Protein AF-A0A672PQK2-F1 (afdb_monomer)

Foldseek 3Di:
DAEEAEADDDDDCPVVVVLQQPVHFDADPVRHTDQARHYQYHHCVVCPVPDPVVVVCSRCVCVVVRVVSVCVVVVNDPDDPDPPPDDDDDDDDDD

Mean predicted aligned error: 8.92 Å

Nearest PDB structures (foldseek):
  5auq-assembly1_H  TM=3.010E-01  e=3.311E+00  Thermococcus kodakarensis KOD1

pLDDT: mean 86.36, std 15.59, range [38.84, 96.81]

InterPro domains:
  IPR010734 Copine, C-terminal [PF07002] (1-78)
  IPR045052 Copine [PTHR10857] (1-81)

Secondary structure (DSSP, 8-state):
--EEEEE-SSS--HHHHHTT-TTS--B-TT-PBPSS--EEEEEGGGGTTS-HHHHHHHHTSSHHHHHHHHHHHTT-PPPP---------------

Solvent-accessible surface area (backbone atoms only — not comparable to full-atom values): 6314 Å² total; per-residue (Å²): 134,77,46,74,47,75,44,75,76,85,73,91,54,68,74,48,58,65,56,32,34,84,94,44,83,53,56,46,101,85,64,50,65,59,93,64,71,42,37,43,60,40,63,49,63,84,39,74,88,50,55,71,65,60,49,49,51,62,68,49,59,56,55,66,57,42,51,51,54,50,32,60,77,65,72,52,73,82,80,74,80,77,80,87,75,79,82,83,88,78,87,89,86,90,133

Structure (mmCIF, N/CA/C/O backbone):
data_AF-A0A672PQK2-F1
#
_entry.id   AF-A0A672PQK2-F1
#
loop_
_atom_site.group_PDB
_atom_site.id
_atom_site.type_symbol
_atom_site.label_atom_id
_atom_site.label_alt_id
_atom_site.label_comp_id
_atom_site.label_asym_id
_atom_site.label_entity_id
_atom_site.label_seq_id
_atom_site.pdbx_PDB_ins_code
_atom_site.Cartn_x
_atom_site.Cartn_y
_atom_site.Cartn_z
_atom_site.occupancy
_atom_site.B_iso_or_equiv
_atom_site.auth_seq_id
_atom_site.auth_comp_id
_atom_site.auth_asym_id
_atom_site.auth_atom_id
_atom_site.pdbx_PDB_model_num
ATOM 1 N N . MET A 1 1 ? 6.675 5.773 -6.500 1.00 90.88 1 MET A N 1
ATOM 2 C CA . MET A 1 1 ? 5.385 6.189 -5.913 1.00 90.88 1 MET A CA 1
ATOM 3 C C . MET A 1 1 ? 4.767 4.979 -5.243 1.00 90.88 1 MET A C 1
ATOM 5 O O . MET A 1 1 ? 4.863 3.903 -5.831 1.00 90.88 1 MET A O 1
ATOM 9 N N . SER A 1 2 ? 4.191 5.203 -4.063 1.00 94.62 2 SER A N 1
ATOM 10 C CA . SER A 1 2 ? 3.540 4.238 -3.170 1.00 94.62 2 SER A CA 1
ATOM 11 C C . SER A 1 2 ? 2.258 4.877 -2.638 1.00 94.62 2 SER A C 1
ATOM 13 O O . SER A 1 2 ? 2.252 6.087 -2.396 1.00 94.62 2 SER A O 1
ATOM 15 N N . ILE A 1 3 ? 1.189 4.100 -2.498 1.00 95.19 3 ILE A N 1
ATOM 16 C CA . ILE A 1 3 ? -0.150 4.552 -2.117 1.00 95.19 3 ILE A CA 1
ATOM 17 C C . ILE A 1 3 ? -0.623 3.704 -0.941 1.00 95.19 3 ILE A C 1
ATOM 19 O O . ILE A 1 3 ? -0.529 2.483 -0.965 1.00 95.19 3 ILE A O 1
ATOM 23 N N . ILE A 1 4 ? -1.165 4.363 0.077 1.00 96.25 4 ILE A N 1
ATOM 24 C CA . ILE A 1 4 ? -1.841 3.710 1.196 1.00 96.25 4 ILE A CA 1
ATOM 25 C C . ILE A 1 4 ? -3.299 4.153 1.162 1.00 96.25 4 ILE A C 1
ATOM 27 O O . ILE A 1 4 ? -3.582 5.354 1.137 1.00 96.25 4 ILE A O 1
ATOM 31 N N . ILE A 1 5 ? -4.216 3.192 1.192 1.00 95.88 5 ILE A N 1
ATOM 32 C CA . ILE A 1 5 ? -5.656 3.425 1.257 1.00 95.88 5 ILE A CA 1
ATOM 33 C C . ILE A 1 5 ? -6.151 2.952 2.623 1.00 95.88 5 ILE A C 1
ATOM 35 O O . ILE A 1 5 ? -6.060 1.774 2.957 1.00 95.88 5 ILE A O 1
ATOM 39 N N . VAL A 1 6 ? -6.701 3.874 3.416 1.00 96.00 6 VAL A N 1
ATOM 40 C CA . VAL A 1 6 ? -7.268 3.557 4.734 1.00 96.00 6 VAL A CA 1
ATOM 41 C C . VAL A 1 6 ? -8.790 3.607 4.666 1.00 96.00 6 VAL A C 1
ATOM 43 O O . VAL A 1 6 ? -9.383 4.671 4.488 1.00 96.00 6 VAL A O 1
ATOM 46 N N . GLY A 1 7 ? -9.432 2.453 4.835 1.00 96.38 7 GLY A N 1
ATOM 47 C CA . GLY A 1 7 ? -10.887 2.333 4.850 1.00 96.38 7 GLY A CA 1
ATOM 48 C C . GLY A 1 7 ? -11.475 2.660 6.224 1.00 96.38 7 GLY A C 1
ATOM 49 O O . GLY A 1 7 ? -11.234 1.937 7.192 1.00 96.38 7 GLY A O 1
ATOM 50 N N . VAL A 1 8 ? -12.294 3.711 6.321 1.00 96.06 8 VAL A N 1
ATOM 51 C CA . VAL A 1 8 ? -12.994 4.112 7.558 1.00 96.06 8 VAL A CA 1
ATOM 52 C C . VAL A 1 8 ? -14.497 3.838 7.436 1.00 96.06 8 VAL A C 1
ATOM 54 O O . VAL A 1 8 ? -15.071 3.922 6.354 1.00 96.06 8 VAL A O 1
ATOM 57 N N . GLY A 1 9 ? -15.152 3.510 8.551 1.00 95.88 9 GLY A N 1
ATOM 58 C CA . GLY A 1 9 ? -16.579 3.176 8.582 1.00 95.88 9 GLY A CA 1
ATO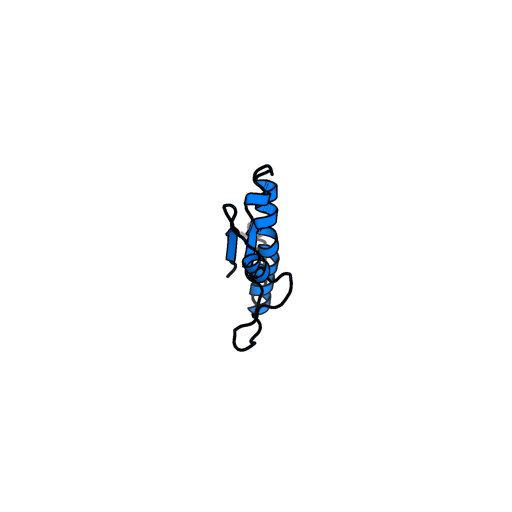M 59 C C . GLY A 1 9 ? -16.849 1.689 8.350 1.00 95.88 9 GLY A C 1
ATOM 60 O O . GLY A 1 9 ? -15.970 0.859 8.581 1.00 95.88 9 GLY A O 1
ATOM 61 N N . ASN A 1 10 ? -18.082 1.370 7.942 1.00 96.00 10 ASN A N 1
ATOM 62 C CA . ASN A 1 10 ? -18.617 0.002 7.894 1.00 96.00 10 ASN A CA 1
ATOM 63 C C . ASN A 1 10 ? -19.028 -0.467 6.479 1.00 96.00 10 ASN A C 1
ATOM 65 O O . ASN A 1 10 ? -19.778 -1.430 6.364 1.00 96.00 10 ASN A O 1
ATOM 69 N N . ALA A 1 11 ? -18.565 0.196 5.413 1.00 96.38 11 ALA A N 1
ATOM 70 C CA . ALA A 1 11 ? -18.843 -0.216 4.030 1.00 96.38 11 ALA A CA 1
ATOM 71 C C . ALA A 1 11 ? -18.285 -1.622 3.704 1.00 96.38 11 ALA A C 1
ATOM 73 O O . ALA A 1 11 ? -17.533 -2.197 4.491 1.00 96.38 11 ALA A O 1
ATOM 74 N N . ASP A 1 12 ? -18.625 -2.182 2.550 1.00 95.31 12 ASP A N 1
ATOM 75 C CA . ASP A 1 12 ? -17.914 -3.352 2.029 1.00 95.31 12 ASP A CA 1
ATOM 76 C C . ASP A 1 12 ? -16.596 -2.896 1.378 1.00 95.31 12 ASP A C 1
ATOM 78 O O . ASP A 1 12 ? -16.575 -1.909 0.644 1.00 95.31 12 ASP A O 1
ATOM 82 N N . PHE A 1 13 ? -15.495 -3.573 1.701 1.00 94.94 13 PHE A N 1
ATOM 83 C CA . PHE A 1 13 ? -14.149 -3.261 1.214 1.00 94.94 13 PHE A CA 1
ATOM 84 C C . PHE A 1 13 ? -13.531 -4.401 0.397 1.00 94.94 13 PHE A C 1
ATOM 86 O O . PHE A 1 13 ? -12.332 -4.364 0.137 1.00 94.94 13 PHE A O 1
ATOM 93 N N . THR A 1 14 ? -14.329 -5.384 -0.027 1.00 91.56 14 THR A N 1
ATOM 94 C CA . THR A 1 14 ? -13.861 -6.524 -0.831 1.00 91.56 14 THR A CA 1
ATOM 95 C C . THR A 1 14 ? -13.039 -6.068 -2.044 1.00 91.56 14 THR A C 1
ATOM 97 O O . THR A 1 14 ? -11.910 -6.510 -2.228 1.00 91.56 14 THR A O 1
ATOM 100 N N . ASP A 1 15 ? -13.522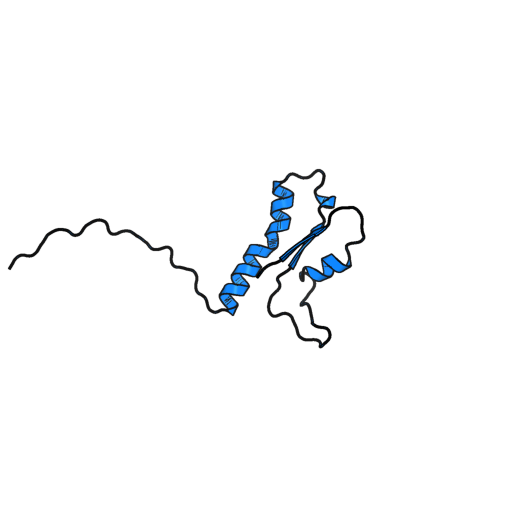 -5.082 -2.805 1.00 90.31 15 ASP A N 1
ATOM 101 C CA . ASP A 1 15 ? -12.794 -4.564 -3.974 1.00 90.31 15 ASP A CA 1
ATOM 102 C C . ASP A 1 15 ? -11.477 -3.858 -3.611 1.00 90.31 15 ASP A C 1
ATOM 104 O O . ASP A 1 15 ? -10.561 -3.797 -4.426 1.00 90.31 15 ASP A O 1
ATOM 108 N N . MET A 1 16 ? -11.361 -3.310 -2.397 1.00 91.81 16 MET A N 1
ATOM 109 C CA . MET A 1 16 ? -10.131 -2.652 -1.945 1.00 91.81 16 MET A CA 1
ATOM 110 C C . MET A 1 16 ? -9.049 -3.659 -1.559 1.00 91.81 16 MET A C 1
ATOM 112 O O . MET A 1 16 ? -7.875 -3.340 -1.704 1.00 91.81 16 MET A O 1
ATOM 116 N N . GLN A 1 17 ? -9.436 -4.859 -1.116 1.00 86.69 17 GLN A N 1
ATOM 117 C CA . GLN A 1 17 ? -8.499 -5.964 -0.885 1.00 86.69 17 GLN A CA 1
ATOM 118 C C . GLN A 1 17 ? -7.889 -6.432 -2.206 1.00 86.69 17 GLN A C 1
ATOM 120 O O . GLN A 1 17 ? -6.689 -6.625 -2.294 1.00 86.69 17 GLN A O 1
ATOM 125 N N . ILE A 1 18 ? -8.679 -6.481 -3.284 1.00 87.69 18 ILE A N 1
ATOM 126 C CA . ILE A 1 18 ? -8.157 -6.817 -4.619 1.00 87.69 18 ILE A CA 1
ATOM 127 C C . ILE A 1 18 ? -7.065 -5.826 -5.051 1.00 87.69 18 ILE A C 1
ATOM 129 O O . ILE A 1 18 ? -6.128 -6.203 -5.753 1.00 87.69 18 ILE A O 1
ATOM 133 N N . LEU A 1 19 ? -7.186 -4.554 -4.654 1.00 88.62 19 LEU A N 1
ATOM 134 C CA . LEU A 1 19 ? -6.226 -3.520 -5.027 1.00 88.62 19 LEU A CA 1
ATOM 135 C C . LEU A 1 19 ? -4.883 -3.625 -4.307 1.00 88.62 19 LEU A C 1
ATOM 137 O O . LEU A 1 19 ? -3.948 -3.027 -4.829 1.00 88.62 19 LEU A O 1
ATOM 141 N N . ASP A 1 20 ? -4.766 -4.321 -3.171 1.00 87.56 20 ASP A N 1
ATOM 142 C CA . ASP A 1 20 ? -3.480 -4.418 -2.461 1.00 87.56 20 ASP A CA 1
ATOM 143 C C . ASP A 1 20 ? -2.457 -5.328 -3.160 1.00 87.56 20 ASP A C 1
ATOM 145 O O . ASP A 1 20 ? -1.277 -5.289 -2.850 1.00 87.56 20 ASP A O 1
ATOM 149 N N . GLY A 1 21 ? -2.883 -6.094 -4.170 1.00 80.62 21 GLY A N 1
ATOM 150 C CA . GLY A 1 21 ? -1.973 -6.855 -5.022 1.00 80.62 21 GLY A CA 1
ATOM 151 C C . GLY A 1 21 ? -1.325 -8.077 -4.361 1.00 80.62 21 GLY A C 1
ATOM 152 O O . GLY A 1 21 ? -0.575 -8.781 -5.048 1.00 80.62 21 GLY A O 1
ATOM 153 N N . ASP A 1 22 ? -1.642 -8.398 -3.100 1.00 78.69 22 ASP A N 1
ATOM 154 C CA . ASP A 1 22 ? -1.113 -9.580 -2.406 1.00 78.69 22 ASP A CA 1
ATOM 155 C C . ASP A 1 22 ? -1.595 -10.889 -3.063 1.00 78.69 22 ASP A C 1
ATOM 157 O O . ASP A 1 22 ? -0.854 -11.875 -3.136 1.00 78.69 22 ASP A O 1
ATOM 161 N N . ASP A 1 23 ? -2.806 -10.879 -3.630 1.00 77.75 23 ASP A N 1
ATOM 162 C CA . ASP A 1 23 ? -3.431 -12.026 -4.304 1.00 77.75 23 ASP A CA 1
ATOM 163 C C . ASP A 1 23 ? -3.095 -12.135 -5.805 1.00 77.75 23 ASP A C 1
ATOM 165 O O . ASP A 1 23 ? -3.554 -13.052 -6.498 1.00 77.75 23 ASP A O 1
ATOM 169 N N . GLY A 1 24 ? -2.280 -11.223 -6.346 1.00 81.06 24 GLY A N 1
ATOM 170 C CA . GLY A 1 24 ? -1.795 -11.332 -7.717 1.00 81.06 24 GLY A CA 1
ATOM 171 C C . GLY A 1 24 ? -1.488 -10.016 -8.420 1.00 81.06 24 GLY A C 1
ATOM 172 O O . GLY A 1 24 ? -1.741 -8.912 -7.954 1.00 81.06 24 GLY A O 1
ATOM 173 N N . VAL A 1 25 ? -0.941 -10.149 -9.629 1.00 86.94 25 VAL A N 1
ATOM 174 C CA . VAL A 1 25 ? -0.534 -9.000 -10.443 1.00 86.94 25 VAL A CA 1
ATOM 175 C C . VAL A 1 25 ? -1.765 -8.290 -11.001 1.00 86.94 25 VAL A C 1
ATOM 177 O O . VAL A 1 25 ? -2.452 -8.829 -11.876 1.00 86.94 25 VAL A O 1
ATOM 180 N N . LEU A 1 26 ? -1.989 -7.053 -10.554 1.00 90.19 26 LEU A N 1
ATOM 181 C CA . LEU A 1 26 ? -2.998 -6.163 -11.123 1.00 90.19 26 LEU A CA 1
ATOM 182 C C . LEU A 1 26 ? -2.775 -5.973 -12.624 1.00 90.19 26 LEU A C 1
ATOM 184 O O . LEU A 1 26 ? -1.644 -5.809 -13.091 1.00 90.19 26 LEU A O 1
ATOM 188 N N . ARG A 1 27 ? -3.872 -5.970 -13.383 1.00 92.00 27 ARG A N 1
ATOM 189 C CA . ARG A 1 27 ? -3.852 -5.801 -14.837 1.00 92.00 27 ARG A CA 1
ATOM 190 C C . ARG A 1 27 ? -4.746 -4.658 -15.273 1.00 92.00 27 ARG A C 1
ATOM 192 O O . ARG A 1 27 ? -5.831 -4.461 -14.733 1.00 92.00 27 ARG A O 1
ATOM 199 N N . SER A 1 28 ? -4.304 -3.929 -16.292 1.00 92.31 28 SER A N 1
ATOM 200 C CA . SER A 1 28 ? -5.151 -2.952 -16.968 1.00 92.31 28 SER A CA 1
ATOM 201 C C . SER A 1 28 ? -6.326 -3.656 -17.669 1.00 92.31 28 SER A C 1
ATOM 203 O O . SER A 1 28 ? -6.247 -4.856 -17.944 1.00 92.31 28 SER A O 1
ATOM 205 N N . PRO A 1 29 ? -7.392 -2.935 -18.060 1.00 92.62 29 PRO A N 1
ATOM 206 C CA . PRO A 1 29 ? -8.469 -3.501 -18.881 1.00 92.62 29 PRO A CA 1
ATOM 207 C C . PRO A 1 29 ? -7.999 -4.101 -20.218 1.00 92.62 29 PRO A C 1
ATOM 209 O O . PRO A 1 29 ? -8.720 -4.875 -20.837 1.00 92.62 29 PRO A O 1
ATOM 212 N N . LYS A 1 30 ? -6.786 -3.753 -20.671 1.00 96.19 30 LYS A N 1
ATOM 213 C CA . LYS A 1 30 ? -6.133 -4.330 -21.858 1.00 96.19 30 LYS A CA 1
ATOM 214 C C . LYS A 1 30 ? -5.300 -5.582 -21.543 1.00 96.19 30 LYS A C 1
ATOM 216 O O . LYS A 1 30 ? -4.695 -6.150 -22.444 1.00 96.19 30 LYS A O 1
ATOM 221 N N . GLY A 1 31 ? -5.249 -6.005 -20.279 1.00 93.62 31 GLY A N 1
ATOM 222 C CA . GLY A 1 31 ? -4.502 -7.167 -19.796 1.00 93.62 31 GLY A CA 1
ATOM 223 C C . GLY A 1 31 ? -3.042 -6.891 -19.424 1.00 93.62 31 GLY A C 1
ATOM 224 O O . GLY A 1 31 ? -2.331 -7.823 -19.035 1.00 93.62 31 GLY A O 1
ATOM 225 N N . GLU A 1 32 ? -2.579 -5.642 -19.518 1.00 95.19 32 GLU A N 1
ATOM 226 C CA . GLU A 1 32 ? -1.186 -5.278 -19.239 1.00 95.19 32 GLU A CA 1
ATOM 227 C C . GLU A 1 32 ? -0.917 -5.365 -17.731 1.00 95.19 32 GLU A C 1
ATOM 229 O O . GLU A 1 32 ? -1.650 -4.740 -16.961 1.00 95.19 32 GLU A O 1
ATOM 234 N N . PRO A 1 33 ? 0.096 -6.128 -17.287 1.00 93.25 33 PRO A N 1
ATOM 235 C CA . PRO A 1 33 ? 0.423 -6.231 -15.872 1.00 93.25 33 PRO A CA 1
ATOM 236 C C . PRO A 1 33 ? 1.006 -4.919 -15.341 1.00 93.25 33 PRO A C 1
ATOM 238 O O . PRO A 1 33 ? 1.707 -4.197 -16.055 1.00 93.25 33 PRO A O 1
ATOM 241 N N . VAL A 1 34 ? 0.759 -4.634 -14.065 1.00 91.69 34 VAL A N 1
ATOM 242 C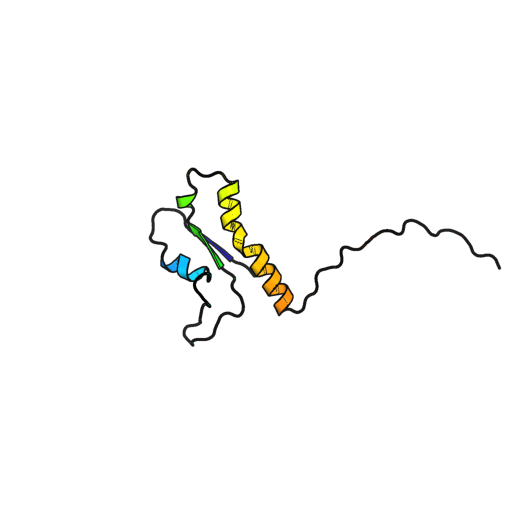 CA . VAL A 1 34 ? 1.435 -3.545 -13.365 1.00 91.69 34 VAL A CA 1
ATOM 243 C C . VAL A 1 34 ? 2.941 -3.826 -13.277 1.00 91.69 34 VAL A C 1
ATOM 245 O O . VAL A 1 34 ? 3.370 -4.966 -13.115 1.00 91.69 34 VAL A O 1
ATOM 248 N N . LEU A 1 35 ? 3.760 -2.777 -13.393 1.00 91.19 35 LEU A N 1
ATOM 249 C CA . LEU A 1 35 ? 5.223 -2.901 -13.304 1.00 91.19 35 LEU A CA 1
ATOM 250 C C . LEU A 1 35 ? 5.709 -3.224 -11.890 1.00 91.19 35 LEU A C 1
ATOM 252 O O . LEU A 1 35 ? 6.753 -3.846 -11.721 1.00 91.19 35 LEU A O 1
ATOM 256 N N . ARG A 1 36 ? 4.997 -2.712 -10.889 1.00 91.69 36 ARG A N 1
ATOM 257 C CA . ARG A 1 36 ? 5.282 -2.877 -9.467 1.00 91.69 36 ARG A CA 1
ATOM 258 C C . ARG A 1 36 ? 3.975 -2.819 -8.714 1.00 91.69 36 ARG A C 1
ATOM 260 O O . ARG A 1 36 ? 3.084 -2.061 -9.098 1.00 91.69 36 ARG A O 1
ATOM 267 N N . ASP A 1 37 ? 3.926 -3.547 -7.624 1.00 90.88 37 ASP A N 1
ATOM 268 C CA . ASP A 1 37 ? 2.892 -3.361 -6.634 1.00 90.88 37 ASP A CA 1
ATOM 269 C C . ASP A 1 37 ? 3.134 -2.037 -5.878 1.00 90.88 37 ASP A C 1
ATOM 271 O O . ASP A 1 37 ? 4.279 -1.658 -5.604 1.00 90.88 37 ASP A O 1
ATOM 275 N N . ILE A 1 38 ? 2.078 -1.249 -5.672 1.00 93.44 38 ILE A N 1
ATOM 276 C CA . ILE A 1 38 ? 2.178 0.109 -5.112 1.00 93.44 38 ILE A CA 1
ATOM 277 C C . ILE A 1 38 ? 1.051 0.469 -4.147 1.00 93.44 38 ILE A C 1
ATOM 279 O O . ILE A 1 38 ? 1.018 1.624 -3.718 1.00 93.44 38 ILE A O 1
ATOM 283 N N . VAL A 1 39 ? 0.115 -0.431 -3.850 1.00 94.06 39 VAL A N 1
ATOM 284 C CA . VAL A 1 39 ? -1.077 -0.111 -3.057 1.00 94.06 39 VAL A CA 1
ATOM 285 C C . VAL A 1 39 ? -1.089 -0.970 -1.807 1.00 94.06 39 VAL A C 1
ATOM 287 O O . VAL A 1 39 ? -1.168 -2.170 -1.913 1.00 94.06 39 VAL A O 1
ATOM 290 N N . GLN A 1 40 ? -1.123 -0.339 -0.636 1.00 95.19 40 GLN A N 1
ATOM 291 C CA . GLN A 1 40 ? -1.451 -1.010 0.620 1.00 95.19 40 GLN A CA 1
ATOM 292 C C . GLN A 1 40 ? -2.876 -0.631 1.021 1.00 95.19 40 GLN A C 1
ATOM 294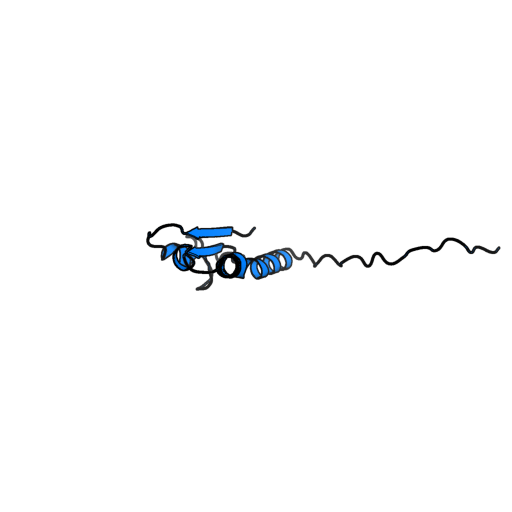 O O . GLN A 1 40 ? -3.152 0.555 1.250 1.00 95.19 40 GLN A O 1
ATOM 299 N N . PHE A 1 41 ? -3.767 -1.607 1.186 1.00 95.38 41 PHE A N 1
ATOM 300 C CA . PHE A 1 41 ? -5.078 -1.367 1.788 1.00 95.38 41 PHE A CA 1
ATOM 301 C C . PHE A 1 41 ? -5.097 -1.722 3.281 1.00 95.38 41 PHE A C 1
ATOM 303 O O . PHE A 1 41 ? -4.585 -2.758 3.693 1.00 95.38 41 PHE A O 1
ATOM 310 N N . VAL A 1 42 ? -5.702 -0.860 4.112 1.00 95.62 42 VAL A N 1
ATOM 311 C CA . VAL A 1 42 ? -5.915 -1.123 5.546 1.00 95.62 42 V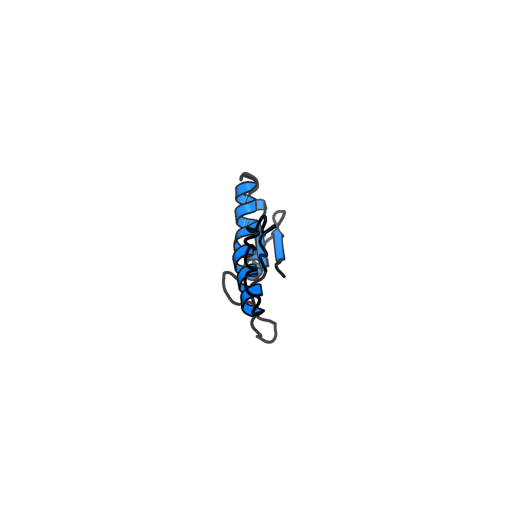AL A CA 1
ATOM 312 C C . VAL A 1 42 ? -7.342 -0.755 5.972 1.00 95.62 42 VAL A C 1
ATOM 314 O O . VAL A 1 42 ? -7.692 0.432 6.010 1.00 95.62 42 VAL A O 1
ATOM 317 N N . PRO A 1 43 ? -8.178 -1.726 6.381 1.00 96.25 43 PRO A N 1
ATOM 318 C CA . PRO A 1 43 ? -9.463 -1.445 7.013 1.00 96.25 43 PRO A CA 1
ATOM 319 C C . PRO A 1 43 ? -9.259 -0.958 8.458 1.00 96.25 43 PRO A C 1
ATOM 321 O O . PRO A 1 43 ? -9.024 -1.734 9.380 1.00 96.25 43 PRO A O 1
ATOM 324 N N . PHE A 1 44 ? -9.418 0.345 8.706 1.00 96.31 44 PHE A N 1
ATOM 325 C CA . PHE A 1 44 ? -9.212 0.943 10.036 1.00 96.31 44 PHE A CA 1
ATOM 326 C C . PHE A 1 44 ? -10.117 0.335 11.119 1.00 96.31 44 PHE A C 1
ATOM 328 O O . PHE A 1 44 ? -9.765 0.320 12.300 1.00 96.31 44 PHE A O 1
ATOM 335 N N . ARG A 1 45 ? -11.294 -0.179 10.731 1.00 95.62 45 ARG A N 1
ATOM 336 C CA . ARG A 1 45 ? -12.260 -0.767 11.670 1.00 95.62 45 ARG A CA 1
ATOM 337 C C . ARG A 1 45 ? -11.676 -1.941 12.467 1.00 95.62 45 ARG A C 1
ATOM 339 O O . ARG A 1 45 ? -12.082 -2.117 13.613 1.00 95.62 45 ARG A O 1
ATOM 346 N N . ASP A 1 46 ? -10.710 -2.657 11.897 1.00 94.88 46 ASP A N 1
ATOM 347 C CA . ASP A 1 46 ? -10.090 -3.845 12.494 1.00 94.88 46 ASP A CA 1
ATOM 348 C C . ASP A 1 46 ? -9.130 -3.473 13.636 1.00 94.88 46 ASP A C 1
ATOM 350 O O . ASP A 1 46 ? -8.759 -4.308 14.457 1.00 94.88 46 ASP A O 1
ATOM 354 N N . PHE A 1 47 ? -8.780 -2.187 13.742 1.00 95.62 47 PHE A N 1
ATOM 355 C CA . PHE A 1 47 ? -7.813 -1.661 14.703 1.00 95.62 47 PHE A CA 1
ATOM 356 C C . PHE A 1 47 ? -8.440 -0.730 15.747 1.00 95.62 47 PHE A C 1
ATOM 358 O O . PHE A 1 47 ? -7.714 -0.114 16.522 1.00 95.62 47 PHE A O 1
ATOM 365 N N . LYS A 1 48 ? -9.778 -0.635 15.823 1.00 90.12 48 LYS A N 1
ATOM 366 C CA . LYS A 1 48 ? -10.480 0.279 16.752 1.00 90.12 48 LYS A CA 1
ATOM 367 C C . LYS A 1 48 ? -10.064 0.119 18.217 1.00 90.12 48 LYS A C 1
ATOM 369 O O . LYS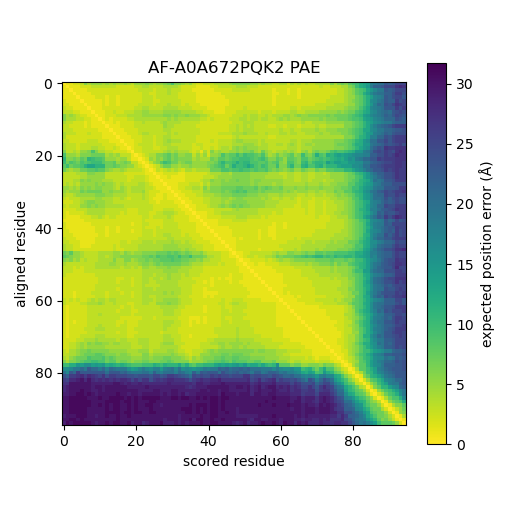 A 1 48 ? -10.045 1.101 18.951 1.00 90.12 48 LYS A O 1
ATOM 374 N N . THR A 1 49 ? -9.763 -1.107 18.642 1.00 93.56 49 THR A N 1
ATOM 375 C CA . THR A 1 49 ? -9.312 -1.434 20.006 1.00 93.56 49 THR A CA 1
ATOM 376 C C . THR A 1 49 ? -7.833 -1.816 20.062 1.00 93.56 49 THR A C 1
ATOM 378 O O . THR A 1 49 ? -7.343 -2.222 21.113 1.00 93.56 49 THR A O 1
ATOM 381 N N . ALA A 1 50 ? -7.125 -1.739 18.934 1.00 94.31 50 ALA A N 1
ATOM 382 C CA . ALA A 1 50 ? -5.714 -2.071 18.844 1.00 94.31 50 ALA A CA 1
ATOM 383 C C . ALA A 1 50 ? -4.845 -0.865 19.222 1.00 94.31 50 ALA A C 1
ATOM 385 O O . ALA A 1 50 ? -5.297 0.280 19.265 1.00 94.31 50 ALA A O 1
ATOM 386 N N . SER A 1 51 ? -3.563 -1.114 19.487 1.00 96.62 51 SER A N 1
ATOM 387 C CA . SER A 1 51 ? -2.618 -0.025 19.715 1.00 96.62 51 SER A CA 1
ATOM 388 C C . SER A 1 51 ? -2.338 0.737 18.409 1.00 96.62 51 SER A C 1
ATOM 390 O O . SER A 1 51 ? -2.330 0.132 17.332 1.00 96.62 51 SER A O 1
ATOM 392 N N . PRO A 1 52 ? -2.002 2.039 18.475 1.00 95.00 52 PRO A N 1
ATOM 393 C CA . PRO A 1 52 ? -1.546 2.787 17.302 1.00 95.00 52 PRO A CA 1
ATOM 394 C C . PRO A 1 52 ? -0.352 2.129 16.595 1.00 95.00 52 PRO A C 1
ATOM 396 O O . PRO A 1 52 ? -0.232 2.208 15.377 1.00 95.00 52 PRO A O 1
ATOM 399 N N . ALA A 1 53 ? 0.504 1.429 17.347 1.00 96.81 53 ALA A N 1
ATOM 400 C CA . ALA A 1 53 ? 1.627 0.677 16.798 1.00 96.81 53 ALA A CA 1
ATOM 401 C C . ALA A 1 53 ? 1.179 -0.520 15.940 1.00 96.81 53 ALA A C 1
ATOM 403 O O . ALA A 1 53 ? 1.799 -0.796 14.916 1.00 96.81 53 ALA A O 1
ATOM 404 N N . ALA A 1 54 ? 0.101 -1.214 16.323 1.00 95.69 54 ALA A N 1
ATOM 405 C CA . ALA A 1 54 ? -0.453 -2.308 15.526 1.00 95.69 54 ALA A CA 1
ATOM 406 C C . ALA A 1 54 ? -1.018 -1.797 14.193 1.00 95.69 54 ALA A C 1
ATOM 408 O O . ALA A 1 54 ? -0.730 -2.376 13.150 1.00 95.69 54 ALA A O 1
ATOM 409 N N . LEU A 1 55 ? -1.735 -0.668 14.218 1.00 95.69 55 LEU A N 1
ATOM 410 C CA . LEU A 1 55 ? -2.195 -0.007 12.996 1.00 95.69 55 LEU A CA 1
ATOM 411 C C . LEU A 1 55 ? -1.015 0.435 12.120 1.00 95.69 55 LEU A C 1
ATOM 413 O O . LEU A 1 55 ? -0.995 0.142 10.928 1.00 95.69 55 LEU A O 1
ATOM 417 N N . ALA A 1 56 ? -0.017 1.104 12.706 1.00 95.94 56 ALA A N 1
ATOM 418 C CA . ALA A 1 56 ? 1.162 1.575 11.979 1.00 95.94 56 ALA A CA 1
ATOM 419 C C . ALA A 1 56 ? 1.930 0.424 11.317 1.00 95.94 56 ALA A C 1
ATOM 421 O O . ALA A 1 56 ? 2.394 0.567 10.189 1.00 95.94 56 ALA A O 1
ATOM 422 N N . LYS A 1 57 ? 2.022 -0.731 11.990 1.00 95.44 57 LYS A N 1
ATOM 423 C CA . LYS A 1 57 ? 2.636 -1.938 11.432 1.00 95.44 57 LYS A CA 1
ATOM 424 C C . LYS A 1 57 ? 1.944 -2.381 10.142 1.00 95.44 57 LYS A C 1
ATOM 426 O O . LYS A 1 57 ? 2.639 -2.673 9.180 1.00 95.44 57 LYS A O 1
ATOM 431 N N . CYS A 1 58 ? 0.612 -2.424 10.119 1.00 94.12 58 CYS A N 1
ATOM 432 C CA . CYS A 1 58 ? -0.145 -2.825 8.929 1.00 94.12 58 CYS A CA 1
ATOM 433 C C . CYS A 1 58 ? -0.102 -1.757 7.830 1.00 94.12 58 CYS A C 1
ATOM 435 O O . CYS A 1 58 ? 0.111 -2.080 6.673 1.00 94.12 58 CYS A O 1
ATOM 437 N N . VAL A 1 59 ? -0.216 -0.478 8.193 1.00 94.88 59 VAL A N 1
ATOM 438 C CA . VAL A 1 59 ? -0.142 0.653 7.250 1.00 94.88 59 VAL A CA 1
ATOM 439 C C . VAL A 1 59 ? 1.199 0.726 6.513 1.00 94.88 59 VAL A C 1
ATOM 441 O O . VAL A 1 59 ? 1.248 1.170 5.369 1.00 94.88 59 VAL A O 1
ATOM 444 N N . LEU A 1 60 ? 2.290 0.322 7.164 1.00 95.56 60 LEU A N 1
ATOM 445 C CA . LEU A 1 60 ? 3.644 0.417 6.618 1.00 95.56 60 LEU A CA 1
ATOM 446 C C . LEU A 1 60 ? 4.203 -0.927 6.133 1.00 95.56 60 LEU A C 1
ATOM 448 O O . LEU A 1 60 ? 5.381 -0.973 5.781 1.00 95.56 60 LEU A O 1
ATOM 452 N N . ALA A 1 61 ? 3.409 -2.002 6.134 1.00 92.50 61 ALA A N 1
ATOM 453 C CA . ALA A 1 61 ? 3.904 -3.358 5.896 1.00 92.50 61 ALA A CA 1
ATOM 454 C C . ALA A 1 61 ? 4.590 -3.500 4.526 1.00 92.50 61 ALA A C 1
ATOM 456 O O . ALA A 1 61 ? 5.691 -4.046 4.444 1.00 92.50 61 ALA A O 1
ATOM 457 N N . GLU A 1 62 ? 3.996 -2.942 3.473 1.00 91.62 62 GLU A N 1
ATOM 458 C CA . GLU A 1 62 ? 4.519 -3.074 2.111 1.00 91.62 62 GLU A CA 1
ATOM 459 C C . GLU A 1 62 ? 5.489 -1.978 1.670 1.00 91.62 62 GLU A C 1
ATOM 461 O O . GLU A 1 62 ? 6.279 -2.184 0.745 1.00 91.62 62 GLU A O 1
ATOM 466 N N . VAL A 1 63 ? 5.472 -0.810 2.319 1.00 94.75 63 VAL A N 1
ATOM 467 C CA . VAL A 1 63 ? 6.285 0.34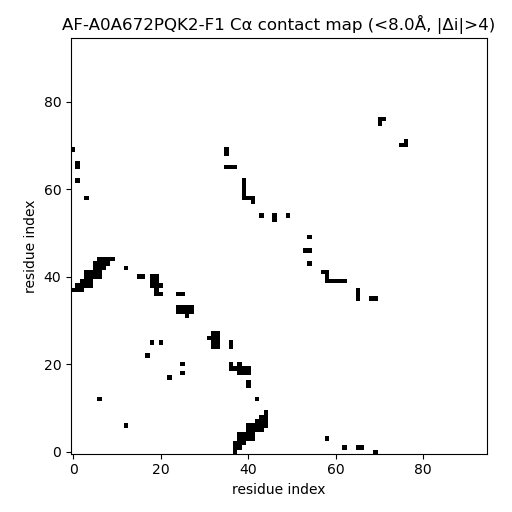6 1.899 1.00 94.75 63 VAL A CA 1
ATOM 468 C C . VAL A 1 63 ? 7.769 -0.018 1.702 1.00 94.75 63 VAL A C 1
ATOM 470 O O . VAL A 1 63 ? 8.332 0.384 0.679 1.00 94.75 63 VAL A O 1
ATOM 473 N N . PRO A 1 64 ? 8.424 -0.811 2.579 1.00 95.12 64 PRO A N 1
ATOM 474 C CA . PRO A 1 64 ? 9.804 -1.239 2.358 1.00 95.12 64 PRO A CA 1
ATOM 475 C C . PRO A 1 64 ? 10.011 -1.997 1.039 1.00 95.12 64 PRO A C 1
ATOM 477 O O . PRO A 1 64 ? 10.932 -1.670 0.289 1.00 95.12 64 PRO A O 1
ATOM 480 N N . LYS A 1 65 ? 9.142 -2.967 0.723 1.00 93.25 65 LYS A N 1
ATOM 481 C CA . LYS A 1 65 ? 9.197 -3.748 -0.524 1.00 93.25 65 LYS A CA 1
ATOM 482 C C . LYS A 1 65 ? 9.017 -2.831 -1.734 1.00 93.25 65 LYS A C 1
ATOM 484 O O . LYS A 1 65 ? 9.851 -2.841 -2.636 1.00 93.25 65 LYS A O 1
ATOM 489 N N . GLN A 1 66 ? 8.001 -1.968 -1.709 1.00 94.19 66 GLN A N 1
ATOM 490 C CA . GLN A 1 66 ? 7.696 -1.050 -2.810 1.00 94.19 66 GLN A CA 1
ATOM 491 C C . GLN A 1 66 ? 8.849 -0.067 -3.099 1.00 94.19 66 GLN A C 1
ATOM 493 O O . GLN A 1 66 ? 9.116 0.267 -4.260 1.00 94.19 66 GLN A O 1
ATOM 498 N N . VAL A 1 67 ? 9.553 0.391 -2.054 1.00 94.88 67 VAL A N 1
ATOM 499 C CA . VAL A 1 67 ? 10.752 1.233 -2.189 1.00 94.88 67 VAL A CA 1
ATOM 500 C C . VAL A 1 67 ? 11.882 0.451 -2.849 1.00 94.88 67 VAL A C 1
ATOM 502 O O . VAL A 1 67 ? 12.446 0.928 -3.835 1.00 94.88 67 VAL A O 1
ATOM 505 N N . VAL A 1 68 ? 12.194 -0.748 -2.354 1.00 94.19 68 VAL A N 1
ATOM 506 C CA . VAL A 1 68 ? 13.264 -1.584 -2.919 1.00 94.19 68 VAL A CA 1
ATOM 507 C C . VAL A 1 68 ? 12.989 -1.881 -4.392 1.00 94.19 68 VAL A C 1
ATOM 509 O O . VAL A 1 68 ? 13.845 -1.619 -5.234 1.00 94.19 68 VAL A O 1
ATOM 512 N N . GLU A 1 69 ? 11.773 -2.310 -4.732 1.00 94.00 69 GLU A N 1
ATOM 513 C CA . GLU A 1 69 ? 11.379 -2.581 -6.117 1.00 94.00 69 GLU A CA 1
ATOM 514 C C . GLU A 1 69 ? 11.527 -1.355 -7.024 1.00 94.00 69 GLU A C 1
ATOM 516 O O . GLU A 1 69 ? 11.981 -1.474 -8.163 1.00 94.00 69 GLU A O 1
ATOM 521 N N . TYR A 1 70 ? 11.176 -0.158 -6.538 1.00 95.25 70 TYR A N 1
ATOM 522 C CA . TYR A 1 70 ? 11.343 1.072 -7.310 1.00 95.25 70 TYR A CA 1
ATOM 523 C C . TYR A 1 70 ? 12.816 1.360 -7.621 1.00 95.25 70 TYR A C 1
ATOM 525 O O . TYR A 1 70 ? 13.153 1.624 -8.777 1.00 95.25 70 TYR A O 1
ATOM 533 N N . PHE A 1 71 ? 13.689 1.309 -6.613 1.00 95.56 71 PHE A N 1
ATOM 534 C CA . PHE A 1 71 ? 15.116 1.589 -6.790 1.00 95.56 71 PHE A CA 1
ATOM 535 C C . PHE A 1 71 ? 15.788 0.533 -7.673 1.00 95.56 71 PHE A C 1
ATOM 537 O O . PHE A 1 71 ? 16.514 0.895 -8.601 1.00 95.56 71 PHE A O 1
ATOM 544 N N . SER A 1 72 ? 15.466 -0.748 -7.467 1.00 94.06 72 SER A N 1
ATOM 545 C CA . SER A 1 72 ? 15.931 -1.849 -8.313 1.00 94.06 72 SER A CA 1
ATOM 546 C C . SER A 1 72 ? 15.495 -1.671 -9.769 1.00 94.06 72 SER A C 1
ATOM 548 O O . SER A 1 72 ? 16.334 -1.717 -10.666 1.00 94.06 72 SER A O 1
ATOM 550 N N . HIS A 1 73 ? 14.215 -1.379 -10.024 1.00 93.31 73 HIS A N 1
ATOM 551 C CA . HIS A 1 73 ? 13.700 -1.169 -11.383 1.00 93.31 73 HIS A CA 1
ATOM 552 C C . HIS A 1 73 ? 14.283 0.088 -12.051 1.00 93.31 73 HIS A C 1
ATOM 554 O O . HIS A 1 73 ? 14.354 0.180 -13.277 1.00 93.31 73 HIS A O 1
ATOM 560 N N . LYS A 1 74 ? 14.681 1.097 -11.272 1.00 95.00 74 LYS A N 1
ATOM 561 C CA . LYS A 1 74 ? 15.326 2.313 -11.789 1.00 95.00 74 LYS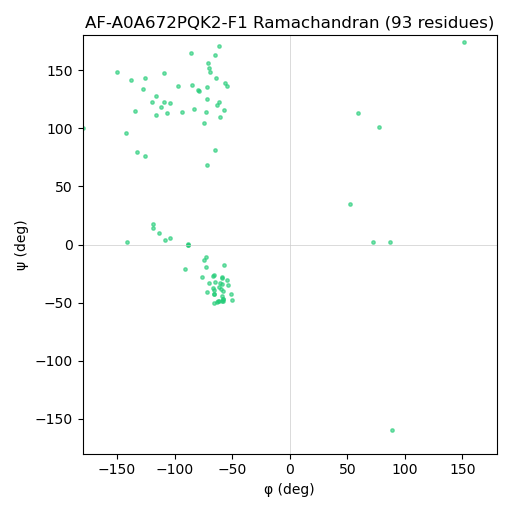 A CA 1
ATOM 562 C C . LYS A 1 74 ? 16.847 2.197 -11.903 1.00 95.00 74 LYS A C 1
ATOM 564 O O . LYS A 1 74 ? 17.463 3.158 -12.353 1.00 95.00 74 LYS A O 1
ATOM 569 N N . ALA A 1 75 ? 17.431 1.057 -11.525 1.00 95.25 75 ALA A N 1
ATOM 570 C CA . ALA A 1 75 ? 18.877 0.854 -11.442 1.00 95.25 75 ALA A CA 1
ATOM 571 C C . ALA A 1 75 ? 19.585 1.941 -10.607 1.00 95.25 75 ALA A C 1
ATOM 573 O O . ALA A 1 75 ? 20.705 2.348 -10.910 1.00 95.25 75 ALA A O 1
ATOM 574 N N . ILE A 1 76 ? 18.915 2.426 -9.556 1.00 94.62 76 ILE A N 1
ATOM 575 C CA . ILE A 1 76 ? 19.475 3.408 -8.628 1.00 94.62 76 ILE A CA 1
ATOM 576 C C . ILE A 1 76 ? 20.095 2.626 -7.463 1.00 94.62 76 ILE A C 1
ATOM 578 O O . ILE A 1 76 ? 19.353 1.974 -6.722 1.00 94.62 76 ILE A O 1
ATOM 582 N N . PRO A 1 77 ? 21.427 2.655 -7.281 1.00 91.19 77 PRO A N 1
ATOM 583 C CA . PRO A 1 77 ? 22.067 1.954 -6.178 1.00 91.19 77 PRO A CA 1
ATOM 584 C C . PRO A 1 77 ? 21.769 2.650 -4.840 1.00 91.19 77 PRO A C 1
ATOM 586 O O . PRO A 1 77 ? 21.508 3.857 -4.815 1.00 91.19 77 PRO A O 1
ATOM 589 N N . PRO A 1 78 ? 21.845 1.924 -3.710 1.00 90.19 78 PRO A N 1
ATOM 590 C CA . PRO A 1 78 ? 21.813 2.543 -2.393 1.00 90.19 78 PRO A CA 1
ATOM 591 C C . PRO A 1 78 ? 22.899 3.616 -2.283 1.00 90.19 78 PRO A C 1
ATOM 593 O O . PRO A 1 78 ? 24.040 3.401 -2.698 1.00 90.19 78 PRO A O 1
ATOM 596 N N . MET A 1 79 ? 22.555 4.769 -1.709 1.00 84.06 79 MET A N 1
ATOM 597 C CA . MET A 1 79 ? 23.548 5.788 -1.384 1.00 84.06 79 MET A CA 1
ATOM 598 C C . MET A 1 79 ? 24.533 5.178 -0.384 1.00 84.06 79 MET A C 1
ATOM 600 O O . MET A 1 79 ? 24.118 4.729 0.685 1.00 84.06 79 MET A O 1
ATOM 604 N N . ASN A 1 80 ? 25.824 5.159 -0.714 1.00 78.12 80 ASN A N 1
ATOM 605 C CA . ASN A 1 80 ? 26.835 4.752 0.254 1.00 78.12 80 ASN A CA 1
ATOM 606 C C . ASN A 1 80 ? 26.797 5.776 1.400 1.00 78.12 80 ASN A C 1
ATOM 608 O O . ASN A 1 80 ? 26.984 6.967 1.121 1.00 78.12 80 ASN A O 1
ATOM 612 N N . PRO A 1 81 ? 26.523 5.376 2.656 1.00 74.50 81 PRO A N 1
ATOM 613 C CA . PRO A 1 81 ? 26.634 6.297 3.772 1.00 74.50 81 PRO A CA 1
ATOM 614 C C . PRO A 1 81 ? 28.092 6.743 3.808 1.00 74.50 81 PRO A C 1
ATOM 616 O O . PRO A 1 81 ? 28.995 5.941 4.043 1.00 74.50 81 PRO A O 1
ATOM 619 N N . VAL A 1 82 ? 28.329 8.003 3.451 1.00 67.25 82 VAL A N 1
ATOM 620 C CA . VAL A 1 82 ? 29.674 8.553 3.343 1.00 67.25 82 VAL A CA 1
ATOM 621 C C . VAL A 1 82 ? 30.349 8.370 4.699 1.00 67.25 82 VAL A C 1
ATOM 623 O O . VAL A 1 82 ? 29.916 8.949 5.696 1.00 67.25 82 VAL A O 1
ATOM 626 N N . LEU A 1 83 ? 31.410 7.563 4.737 1.00 58.38 83 LEU A N 1
ATOM 627 C CA . LEU A 1 83 ? 32.395 7.602 5.808 1.00 58.38 83 LEU A CA 1
ATOM 628 C C . LEU A 1 83 ? 33.085 8.966 5.720 1.00 58.38 83 LEU A C 1
ATOM 630 O O . LEU A 1 83 ? 34.161 9.101 5.146 1.00 58.38 83 LEU A O 1
ATOM 634 N N . ASN A 1 84 ? 32.448 10.003 6.263 1.00 52.53 84 ASN A N 1
ATOM 635 C CA . ASN A 1 84 ? 33.107 11.265 6.570 1.00 52.53 84 ASN A CA 1
ATOM 636 C C . ASN A 1 84 ? 34.031 11.028 7.772 1.00 52.53 84 ASN A C 1
ATOM 638 O O . ASN A 1 84 ? 33.786 11.493 8.880 1.00 52.53 84 ASN A O 1
ATOM 642 N N . SER A 1 85 ? 35.092 10.259 7.550 1.00 55.12 85 SER A N 1
ATOM 643 C CA . SER A 1 85 ? 36.204 10.090 8.471 1.00 55.12 85 SER A CA 1
ATOM 644 C C . SER A 1 85 ? 37.495 10.414 7.736 1.00 55.12 85 SER A C 1
ATOM 646 O O . SER A 1 85 ? 38.262 9.524 7.392 1.00 55.12 85 SER A O 1
ATOM 648 N N . THR A 1 86 ? 37.737 11.707 7.541 1.00 46.91 86 THR A N 1
ATOM 649 C CA . THR A 1 86 ? 39.091 12.264 7.630 1.00 46.91 86 THR A CA 1
ATOM 650 C C . THR A 1 86 ? 39.014 13.646 8.283 1.00 46.91 86 THR A C 1
ATOM 652 O O . THR A 1 86 ? 38.744 14.632 7.595 1.00 46.91 86 THR A O 1
ATOM 655 N N . PRO A 1 87 ? 39.235 13.755 9.603 1.00 50.94 87 PRO A N 1
ATOM 656 C CA . PRO A 1 87 ? 39.772 14.969 10.192 1.00 50.94 87 PRO A CA 1
ATOM 657 C C . PRO A 1 87 ? 41.295 15.007 9.961 1.00 50.94 87 PRO A C 1
ATOM 659 O O . PRO A 1 87 ? 41.978 14.031 10.243 1.00 50.94 87 PRO A O 1
ATOM 662 N N . ASN A 1 88 ? 41.805 16.151 9.497 1.00 48.28 88 ASN A N 1
ATOM 663 C CA . ASN A 1 88 ? 43.219 16.559 9.464 1.00 48.28 88 ASN A CA 1
ATOM 664 C C . ASN A 1 88 ? 44.244 15.695 8.699 1.00 48.28 88 ASN A C 1
ATOM 666 O O . ASN A 1 88 ? 44.720 14.681 9.190 1.00 48.28 88 ASN A O 1
ATOM 670 N N . SER A 1 89 ? 44.782 16.271 7.620 1.00 49.56 89 SER A N 1
ATOM 671 C CA . SER A 1 89 ? 46.229 16.239 7.365 1.00 49.56 89 SER A CA 1
ATOM 672 C C . SER A 1 89 ? 46.688 17.649 7.000 1.00 49.56 89 SER A C 1
ATOM 674 O O . SER A 1 89 ? 46.825 18.021 5.839 1.00 49.56 89 SER A O 1
ATOM 676 N N . ILE A 1 90 ? 46.861 18.463 8.040 1.00 54.06 90 ILE A N 1
ATOM 677 C CA . ILE A 1 90 ? 47.733 19.633 8.003 1.00 54.06 90 ILE A CA 1
ATOM 678 C C . ILE A 1 90 ? 49.141 19.111 8.328 1.00 54.06 90 ILE A C 1
ATOM 680 O O . ILE A 1 90 ? 49.287 18.332 9.266 1.00 54.06 90 ILE A O 1
ATOM 684 N N . ALA A 1 91 ? 50.140 19.592 7.584 1.00 47.81 91 ALA A N 1
ATOM 685 C CA . ALA A 1 91 ? 51.586 19.464 7.806 1.00 47.81 91 ALA A CA 1
ATOM 686 C C . ALA A 1 91 ? 52.262 18.125 7.447 1.00 47.81 91 ALA A C 1
ATOM 688 O O . ALA A 1 91 ? 52.287 17.188 8.238 1.00 47.81 91 ALA A O 1
ATOM 689 N N . SER A 1 92 ? 52.930 18.092 6.286 1.00 46.72 92 SER A N 1
ATOM 690 C CA . SER A 1 92 ? 54.391 17.874 6.185 1.00 46.72 92 SER A CA 1
ATOM 691 C C . SER A 1 92 ? 54.857 17.902 4.717 1.00 46.72 92 SER A C 1
ATOM 693 O O . SER A 1 92 ? 54.749 16.916 4.000 1.00 46.72 92 SER A O 1
ATOM 695 N N . THR A 1 93 ? 55.414 19.032 4.279 1.00 44.12 93 THR A N 1
ATOM 696 C CA . THR A 1 93 ? 56.373 19.085 3.162 1.00 44.12 93 THR A CA 1
ATOM 697 C C . THR A 1 93 ? 57.750 19.398 3.735 1.00 44.12 93 THR A C 1
ATOM 699 O O . THR A 1 93 ? 57.904 20.440 4.376 1.00 44.12 93 THR A O 1
ATOM 702 N N . PRO A 1 94 ? 58.749 18.537 3.498 1.00 52.03 94 PRO A N 1
ATOM 703 C CA . PRO A 1 94 ? 60.137 18.949 3.433 1.00 52.03 94 PRO A CA 1
ATOM 704 C C . PRO A 1 94 ? 60.670 18.706 2.013 1.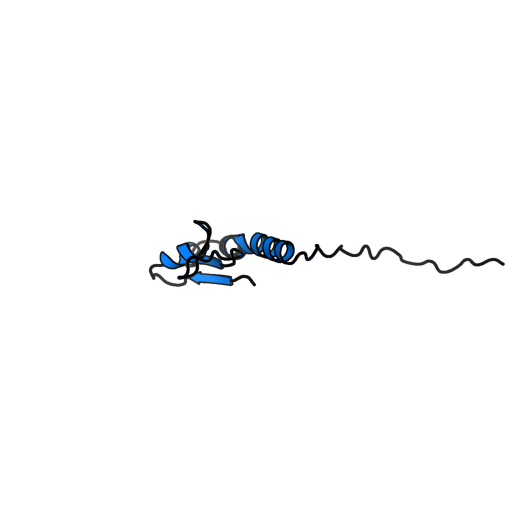00 52.03 94 PRO A C 1
ATOM 706 O O . PRO A 1 94 ? 60.773 17.558 1.599 1.00 52.03 94 PRO A O 1
ATOM 709 N N . GLU A 1 95 ? 60.960 19.783 1.284 1.00 38.84 95 GLU A N 1
ATOM 710 C CA . GLU A 1 95 ? 62.122 19.970 0.388 1.00 38.84 95 GLU A CA 1
ATOM 711 C C . GLU A 1 95 ? 62.148 21.416 -0.125 1.00 38.84 95 GLU A C 1
ATOM 713 O O . GLU A 1 95 ? 61.074 21.935 -0.509 1.00 38.84 95 GLU A O 1
#

Sequence (95 aa):
MSIIIVGVGNADFTDMQILDGDDGVLRSPKGEPVLRDIVQFVPFRDFKTASPAALAKCVLAEVPKQVVEYFSHKAIPPMNPVLNSTPNSIASTPE

Radius of gyration: 22.47 Å; Cα contacts (8 Å, |Δi|>4): 82; chains: 1; bounding box: 81×32×42 Å

Organism: Sinocyclocheilus grahami (NCBI:txid75366)